Protein AF-A0A5W1XLL7-F1 (afdb_monomer)

Solvent-accessible surface area (backbone atoms only — not comparable to full-atom values): 5432 Å² total; per-residue (Å²): 109,70,68,58,54,55,59,48,61,71,35,65,69,53,45,52,52,50,49,50,51,55,56,56,57,69,31,66,72,53,45,50,54,53,48,50,52,50,52,53,51,50,53,51,49,52,56,31,37,78,72,69,76,42,57,81,84,48,47,66,57,51,54,50,42,43,65,67,44,56,53,52,52,60,73,48,50,70,51,53,80,77,32,98,53,45,71,60,53,53,65,74,75,107

Secondary structure (DSSP, 8-state):
-HHHHHHHHT-HHHHHHHHHHHHHHTSHHHHHHHHHHHHHHHHHHHHHHHTTS--GGGHHHHHHHIIIIIHHHHHTHHHHHH-TTHHHHHHHH-

Structure (mmCIF, N/CA/C/O backbone):
data_AF-A0A5W1XLL7-F1
#
_entry.id   AF-A0A5W1XLL7-F1
#
loop_
_atom_site.group_PDB
_atom_site.id
_atom_site.type_symbol
_atom_site.label_atom_id
_atom_site.label_alt_id
_atom_site.label_comp_id
_atom_site.label_asym_id
_atom_site.label_entity_id
_atom_site.label_seq_id
_atom_site.pdbx_PDB_ins_code
_atom_site.Cartn_x
_atom_site.Cartn_y
_atom_site.Cartn_z
_atom_site.occupancy
_atom_site.B_iso_or_equiv
_atom_site.auth_seq_id
_atom_site.auth_comp_id
_atom_site.auth_asym_id
_atom_site.auth_atom_id
_atom_site.pdbx_PDB_model_num
ATOM 1 N N . MET A 1 1 ? -2.106 6.773 -28.234 1.00 73.81 1 MET A N 1
ATOM 2 C CA . MET A 1 1 ? -1.437 6.121 -27.082 1.00 73.81 1 MET A CA 1
ATOM 3 C C . MET A 1 1 ? -1.080 4.660 -27.342 1.00 73.81 1 MET A C 1
ATOM 5 O O . MET A 1 1 ? 0.094 4.342 -27.259 1.00 73.81 1 MET A O 1
ATOM 9 N N . LEU A 1 2 ? -2.032 3.783 -27.689 1.00 85.25 2 LEU A N 1
ATOM 10 C CA . LEU A 1 2 ? -1.776 2.333 -27.806 1.00 85.25 2 LEU A CA 1
ATOM 11 C C . LEU A 1 2 ? -0.723 1.956 -28.865 1.00 85.25 2 LEU A C 1
ATOM 13 O O . LEU A 1 2 ? 0.151 1.143 -28.590 1.00 85.25 2 LEU A O 1
ATOM 17 N N . 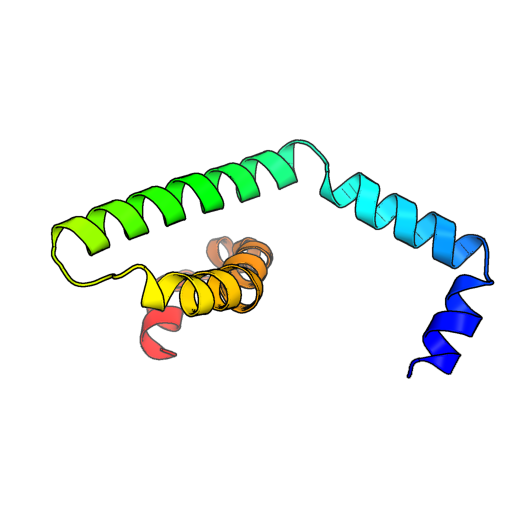ILE A 1 3 ? -0.739 2.610 -30.032 1.00 87.88 3 ILE A N 1
ATOM 18 C CA . ILE A 1 3 ? 0.264 2.400 -31.095 1.00 87.88 3 ILE A CA 1
ATOM 19 C C . ILE A 1 3 ? 1.674 2.786 -30.622 1.00 87.88 3 ILE A C 1
ATOM 21 O O . ILE A 1 3 ? 2.639 2.089 -30.912 1.00 87.88 3 ILE A O 1
ATOM 25 N N . ILE A 1 4 ? 1.796 3.864 -29.840 1.00 85.56 4 ILE A N 1
ATOM 26 C CA . ILE A 1 4 ? 3.080 4.316 -29.289 1.00 85.56 4 ILE A CA 1
ATOM 27 C C . ILE A 1 4 ? 3.606 3.283 -28.286 1.00 85.56 4 ILE A C 1
ATOM 29 O O . ILE A 1 4 ? 4.768 2.907 -28.364 1.00 85.56 4 ILE A O 1
ATOM 33 N N . ILE A 1 5 ? 2.749 2.761 -27.402 1.00 84.81 5 ILE A N 1
ATOM 34 C CA . ILE A 1 5 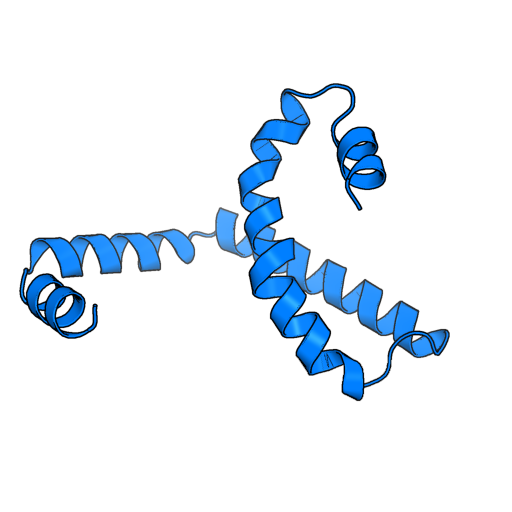? 3.123 1.701 -26.452 1.00 84.81 5 ILE A CA 1
ATOM 35 C C . ILE A 1 5 ? 3.586 0.443 -27.201 1.00 84.81 5 ILE A C 1
ATOM 37 O O . ILE A 1 5 ? 4.632 -0.108 -26.866 1.00 84.81 5 ILE A O 1
ATOM 41 N N . ALA A 1 6 ? 2.868 0.029 -28.250 1.00 85.75 6 ALA A N 1
ATOM 42 C CA . ALA A 1 6 ? 3.235 -1.130 -29.066 1.00 85.75 6 ALA A CA 1
ATOM 43 C C . ALA A 1 6 ? 4.589 -0.950 -29.783 1.00 85.75 6 ALA A C 1
ATOM 45 O O . ALA A 1 6 ? 5.419 -1.861 -29.783 1.00 85.75 6 ALA A O 1
ATOM 46 N N . LEU A 1 7 ? 4.849 0.239 -30.340 1.00 84.81 7 LEU A N 1
ATOM 47 C CA . LEU A 1 7 ? 6.128 0.571 -30.980 1.00 84.81 7 LEU A CA 1
ATOM 48 C C . LEU A 1 7 ? 7.287 0.615 -29.975 1.00 84.81 7 LEU A C 1
ATOM 50 O O . LEU A 1 7 ? 8.382 0.139 -30.274 1.00 84.81 7 LEU A O 1
ATOM 54 N N . LEU A 1 8 ? 7.054 1.145 -28.772 1.00 84.50 8 LEU A N 1
ATOM 55 C CA . LEU A 1 8 ? 8.046 1.152 -27.694 1.00 84.50 8 LEU A CA 1
ATOM 56 C C . LEU A 1 8 ? 8.346 -0.272 -27.198 1.00 84.50 8 LEU A C 1
ATOM 58 O O . LEU A 1 8 ? 9.501 -0.589 -26.929 1.00 84.50 8 LEU A O 1
ATOM 62 N N . TRP A 1 9 ? 7.349 -1.160 -27.166 1.00 85.12 9 TRP A N 1
ATOM 63 C CA . TRP A 1 9 ? 7.519 -2.558 -26.747 1.00 85.12 9 TRP A CA 1
ATOM 64 C C . TRP A 1 9 ? 8.377 -3.397 -27.708 1.00 85.12 9 TRP A C 1
ATOM 66 O O . TRP A 1 9 ? 8.948 -4.414 -27.311 1.00 85.12 9 TRP A O 1
ATOM 76 N N . CYS A 1 10 ? 8.508 -2.967 -28.968 1.00 88.31 10 CYS A N 1
ATOM 77 C CA . CYS A 1 10 ? 9.390 -3.609 -29.945 1.00 88.31 10 CYS A CA 1
ATOM 78 C C . CYS A 1 10 ? 10.878 -3.336 -29.670 1.00 88.31 10 CYS A C 1
ATOM 80 O O . CYS A 1 10 ? 11.738 -4.087 -30.135 1.00 88.31 10 CYS A O 1
ATOM 82 N N . LYS A 1 11 ? 11.210 -2.284 -28.908 1.00 91.75 11 LYS A N 1
ATOM 83 C CA . LYS A 1 11 ? 12.598 -1.975 -28.553 1.00 91.75 11 LYS A CA 1
ATOM 84 C C . LYS A 1 11 ? 13.048 -2.839 -27.381 1.00 91.75 11 LYS A C 1
ATOM 86 O O . LYS A 1 11 ? 12.512 -2.737 -26.278 1.00 91.75 11 LYS A O 1
ATOM 91 N N . LYS A 1 12 ? 14.080 -3.654 -27.618 1.00 89.62 12 LYS A N 1
ATOM 92 C CA . LYS A 1 12 ? 14.670 -4.543 -26.608 1.00 89.62 12 LYS A CA 1
ATOM 93 C C . LYS A 1 12 ? 15.051 -3.789 -25.332 1.00 89.62 12 LYS A C 1
ATOM 95 O O . LYS A 1 12 ? 14.673 -4.233 -24.258 1.00 89.62 12 LYS A O 1
ATOM 100 N N . ASP A 1 13 ? 15.692 -2.629 -25.462 1.00 91.81 13 ASP A N 1
ATOM 101 C CA . ASP A 1 13 ? 16.127 -1.828 -24.311 1.00 91.81 13 ASP A CA 1
ATOM 102 C C . ASP A 1 13 ? 14.954 -1.409 -23.419 1.00 91.81 13 ASP A C 1
ATOM 104 O O . ASP A 1 13 ? 15.037 -1.494 -22.198 1.00 91.81 13 ASP A O 1
ATOM 108 N N . ILE A 1 14 ? 13.823 -1.028 -24.022 1.00 90.19 14 ILE A N 1
ATOM 109 C CA . ILE A 1 14 ? 12.620 -0.620 -23.285 1.00 90.19 14 ILE A CA 1
ATOM 110 C C . ILE A 1 14 ? 12.036 -1.807 -22.527 1.00 90.19 14 ILE A C 1
ATOM 112 O O . ILE A 1 14 ? 11.686 -1.680 -21.354 1.00 90.19 14 ILE A O 1
ATOM 116 N N . ARG A 1 15 ? 11.958 -2.974 -23.172 1.00 89.94 15 ARG A N 1
ATOM 117 C CA . ARG A 1 15 ? 11.490 -4.199 -22.518 1.00 89.94 15 ARG A CA 1
ATOM 118 C C . ARG A 1 15 ? 12.415 -4.613 -21.375 1.00 89.94 15 ARG A C 1
ATOM 120 O O . ARG A 1 15 ? 11.922 -4.977 -20.312 1.00 89.94 15 ARG A O 1
ATOM 127 N N . ASP A 1 16 ? 13.727 -4.538 -21.577 1.00 92.88 16 ASP A N 1
ATOM 128 C CA . ASP A 1 16 ? 14.716 -4.920 -20.570 1.00 92.88 16 ASP A CA 1
ATOM 129 C C . ASP A 1 16 ? 14.680 -3.946 -19.376 1.00 92.88 16 ASP A C 1
ATOM 131 O O . ASP A 1 16 ? 14.656 -4.391 -18.227 1.00 92.88 16 ASP A O 1
ATOM 135 N N . SER A 1 17 ? 14.560 -2.633 -19.611 1.00 91.25 17 SER A N 1
ATOM 136 C CA . SER A 1 17 ? 14.344 -1.636 -18.550 1.00 91.25 17 SER A CA 1
ATOM 137 C C . SER A 1 17 ? 13.016 -1.836 -17.817 1.00 91.25 17 SER A C 1
ATOM 139 O O . SER A 1 17 ? 12.973 -1.758 -16.590 1.00 91.25 17 SER A O 1
ATOM 141 N N . PHE A 1 18 ? 11.931 -2.137 -18.533 1.00 89.50 18 PHE A N 1
ATOM 142 C CA . PHE A 1 18 ? 10.631 -2.412 -17.917 1.00 89.50 18 PHE A CA 1
ATOM 143 C C . PHE A 1 18 ? 10.666 -3.686 -17.063 1.00 89.50 18 PHE A C 1
ATOM 145 O O . PHE A 1 18 ? 10.151 -3.706 -15.946 1.00 89.50 18 PHE A O 1
ATOM 152 N N . TYR A 1 19 ? 11.344 -4.732 -17.537 1.00 91.62 19 TYR A N 1
ATOM 153 C CA . TYR A 1 19 ? 11.568 -5.946 -16.760 1.00 91.62 19 TYR A CA 1
ATOM 154 C C . TYR A 1 19 ? 12.387 -5.668 -15.495 1.00 91.62 19 TYR A C 1
ATOM 156 O O . TYR A 1 19 ? 12.037 -6.149 -14.419 1.00 91.62 19 TYR A O 1
ATOM 164 N N . GLN A 1 20 ? 13.444 -4.858 -15.591 1.00 93.50 20 GLN A N 1
ATOM 165 C CA . GLN A 1 20 ? 14.223 -4.442 -14.424 1.00 93.50 20 GLN A CA 1
ATOM 166 C C . GLN A 1 20 ? 13.390 -3.619 -13.437 1.00 93.50 20 GLN A C 1
ATOM 168 O O . GLN A 1 20 ? 13.519 -3.822 -12.229 1.00 93.50 20 GLN A O 1
ATOM 173 N N . LEU A 1 21 ? 12.505 -2.744 -13.924 1.00 91.44 21 LEU A N 1
ATOM 174 C CA . LEU A 1 21 ? 11.578 -1.983 -13.088 1.00 91.44 21 LEU A CA 1
ATOM 175 C C . LEU A 1 21 ? 10.640 -2.919 -12.316 1.00 91.44 21 LEU A C 1
ATOM 177 O O . LEU A 1 21 ? 10.565 -2.831 -11.091 1.00 91.44 21 LEU A O 1
ATOM 181 N N . ILE A 1 22 ? 9.992 -3.860 -13.012 1.00 92.69 22 ILE A N 1
ATOM 182 C CA . ILE A 1 22 ? 9.135 -4.873 -12.381 1.00 92.69 22 ILE A CA 1
ATOM 183 C C . ILE A 1 22 ? 9.943 -5.684 -11.367 1.00 92.69 22 ILE A C 1
ATOM 185 O O . ILE A 1 22 ? 9.533 -5.819 -10.220 1.00 92.69 22 ILE A O 1
ATOM 189 N N . LYS A 1 23 ? 11.123 -6.181 -11.747 1.00 93.62 23 LYS A N 1
ATOM 190 C CA . LYS A 1 23 ? 11.994 -6.956 -10.855 1.00 93.62 23 LYS A CA 1
ATOM 191 C C . LYS A 1 23 ? 12.367 -6.172 -9.594 1.00 93.62 23 LYS A C 1
ATOM 193 O O . LYS A 1 23 ? 12.378 -6.740 -8.506 1.00 93.62 23 LYS A O 1
ATOM 198 N N . THR A 1 24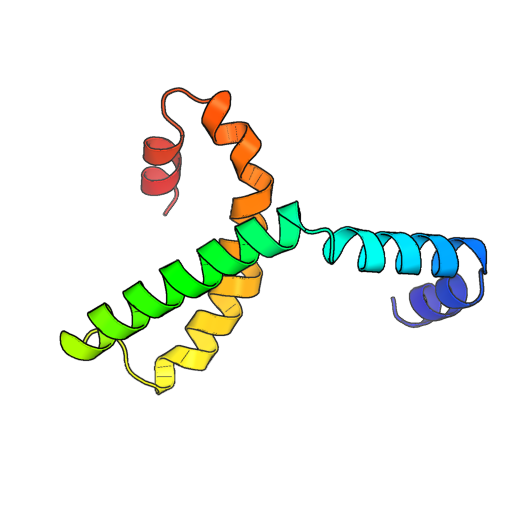 ? 12.647 -4.878 -9.733 1.00 91.69 24 THR A N 1
ATOM 199 C CA . THR A 1 24 ? 12.968 -3.988 -8.610 1.00 91.69 24 THR A CA 1
ATOM 200 C C . THR A 1 24 ? 11.760 -3.784 -7.705 1.00 91.69 24 THR A C 1
ATOM 202 O O . THR A 1 24 ? 11.919 -3.747 -6.491 1.00 91.69 24 THR A O 1
ATOM 205 N N . PHE A 1 25 ? 10.549 -3.733 -8.258 1.00 88.25 25 PHE A N 1
ATOM 206 C CA . PHE A 1 25 ? 9.321 -3.638 -7.470 1.00 88.25 25 PHE A CA 1
ATOM 207 C C . PHE A 1 25 ? 9.139 -4.823 -6.504 1.00 88.25 25 PHE A C 1
ATOM 209 O O . PHE A 1 25 ? 8.674 -4.647 -5.381 1.00 88.25 25 PHE A O 1
ATOM 216 N N . PHE A 1 26 ? 9.593 -6.016 -6.897 1.00 91.75 26 PHE A N 1
ATOM 217 C CA . PHE A 1 26 ? 9.602 -7.215 -6.048 1.00 91.75 26 PHE A CA 1
ATOM 218 C C . PHE A 1 26 ? 10.812 -7.304 -5.106 1.00 91.75 26 PHE A C 1
ATOM 220 O O . PHE A 1 26 ? 11.064 -8.349 -4.501 1.00 91.75 26 PHE A O 1
ATOM 227 N N . HIS A 1 27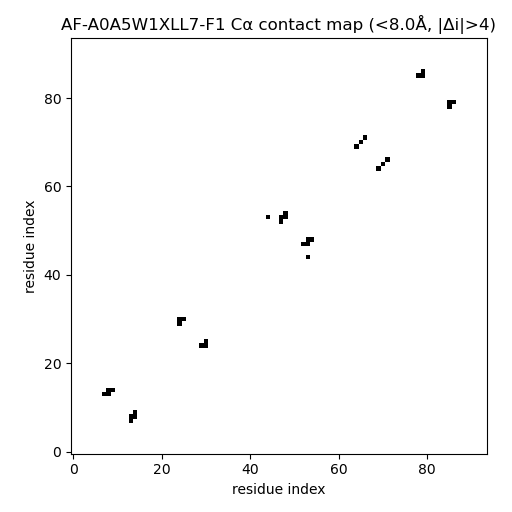 ? 11.582 -6.228 -4.950 1.00 95.12 27 HIS A N 1
ATOM 228 C CA . HIS A 1 27 ? 12.681 -6.210 -4.001 1.00 95.12 27 HIS A CA 1
ATOM 229 C C . HIS A 1 27 ? 12.157 -6.244 -2.556 1.00 95.12 27 HIS A C 1
ATOM 231 O O . HIS A 1 27 ? 11.156 -5.608 -2.216 1.00 95.12 27 HIS A O 1
ATOM 237 N N . LYS A 1 28 ? 12.864 -6.966 -1.677 1.00 95.00 28 LYS A N 1
ATOM 238 C CA . LYS A 1 28 ? 12.401 -7.283 -0.318 1.00 95.00 28 LYS A CA 1
ATOM 239 C C . LYS A 1 28 ? 11.961 -6.054 0.482 1.00 95.00 28 LYS A C 1
ATOM 241 O O . LYS A 1 28 ? 10.932 -6.134 1.134 1.00 95.00 28 LYS A O 1
ATOM 246 N N . GLN A 1 29 ? 12.676 -4.922 0.433 1.00 92.69 29 GLN A N 1
ATOM 247 C CA . GLN A 1 29 ? 12.254 -3.747 1.214 1.00 92.69 29 GLN A CA 1
ATOM 248 C C . GLN A 1 29 ? 10.935 -3.143 0.716 1.00 92.69 29 GLN A C 1
ATOM 250 O O . GLN A 1 29 ? 10.123 -2.739 1.544 1.00 92.69 29 GLN A O 1
ATOM 255 N N . ILE A 1 30 ? 10.696 -3.117 -0.601 1.00 92.38 30 ILE A N 1
ATOM 256 C CA . ILE A 1 30 ? 9.429 -2.623 -1.163 1.00 92.38 30 ILE A CA 1
ATOM 257 C C . ILE A 1 30 ? 8.295 -3.558 -0.741 1.00 92.38 30 ILE A C 1
ATOM 259 O O . ILE A 1 30 ? 7.296 -3.100 -0.189 1.00 92.38 30 ILE A O 1
ATOM 263 N N . LEU A 1 31 ? 8.487 -4.870 -0.902 1.00 94.25 31 LEU A N 1
ATOM 264 C CA . LEU A 1 31 ? 7.500 -5.867 -0.483 1.00 94.25 31 LEU A CA 1
ATOM 265 C C . LEU A 1 31 ? 7.214 -5.820 1.021 1.00 94.25 31 LEU A C 1
ATOM 267 O O . LEU A 1 31 ? 6.063 -5.969 1.412 1.00 94.25 31 LEU A O 1
ATOM 271 N N . THR A 1 32 ? 8.219 -5.568 1.863 1.00 95.31 32 THR A N 1
ATOM 272 C CA . THR A 1 32 ? 8.016 -5.405 3.309 1.00 95.31 32 THR A CA 1
ATOM 273 C C . THR A 1 32 ? 7.100 -4.218 3.611 1.00 95.31 32 THR A C 1
ATOM 275 O O . THR A 1 32 ? 6.155 -4.363 4.382 1.00 95.31 32 THR A O 1
ATOM 278 N N . VAL A 1 33 ? 7.340 -3.053 2.998 1.00 93.38 33 VAL A N 1
ATOM 279 C CA . VAL A 1 33 ? 6.5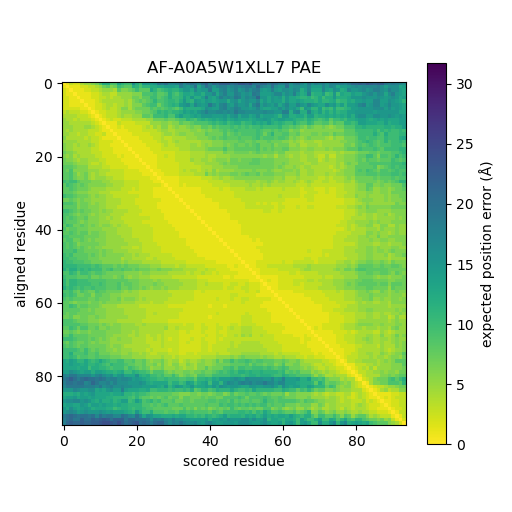12 -1.853 3.222 1.00 93.38 33 VAL A CA 1
ATOM 280 C C . VAL A 1 33 ? 5.089 -2.057 2.697 1.00 93.38 33 VAL A C 1
ATOM 282 O O . VAL A 1 33 ? 4.129 -1.757 3.405 1.00 93.38 33 VAL A O 1
ATOM 285 N N . LEU A 1 34 ? 4.938 -2.624 1.496 1.00 93.12 34 LEU A N 1
ATOM 286 C CA . LEU A 1 34 ? 3.622 -2.944 0.934 1.00 93.12 34 LEU A CA 1
ATOM 287 C C . LEU A 1 34 ? 2.882 -3.990 1.777 1.00 93.12 34 LEU A C 1
ATOM 289 O O . LEU A 1 34 ? 1.682 -3.859 2.002 1.00 93.12 34 LEU A O 1
ATOM 293 N N . GLY A 1 35 ? 3.596 -4.986 2.302 1.00 95.19 35 GLY A N 1
ATOM 294 C CA . GLY A 1 35 ? 3.048 -5.980 3.221 1.00 95.19 35 GLY A CA 1
ATOM 295 C C . GLY A 1 35 ? 2.502 -5.340 4.495 1.00 95.19 35 GLY A C 1
ATOM 296 O O . GLY A 1 35 ? 1.364 -5.611 4.873 1.00 95.19 35 GLY A O 1
ATOM 297 N N . PHE A 1 36 ? 3.257 -4.426 5.115 1.00 95.75 36 PHE A N 1
ATOM 298 C CA . PHE A 1 36 ? 2.765 -3.665 6.267 1.00 95.75 36 PHE A CA 1
ATOM 299 C C . PHE A 1 36 ? 1.536 -2.819 5.928 1.00 95.75 36 PHE A C 1
ATOM 301 O O . PHE A 1 36 ? 0.595 -2.792 6.717 1.00 95.75 36 PHE A O 1
ATOM 308 N N . ALA A 1 37 ? 1.501 -2.179 4.756 1.00 93.94 37 ALA A N 1
ATOM 309 C CA . ALA A 1 37 ? 0.340 -1.406 4.318 1.00 93.94 37 ALA A CA 1
ATOM 310 C C . ALA A 1 37 ? -0.915 -2.284 4.145 1.00 93.94 37 ALA A C 1
ATOM 312 O O . ALA A 1 37 ? -2.005 -1.885 4.562 1.00 93.94 37 ALA A O 1
ATOM 313 N N . VAL A 1 38 ? -0.771 -3.492 3.589 1.00 95.31 38 VAL A N 1
ATOM 314 C CA . VAL A 1 38 ? -1.873 -4.460 3.442 1.00 95.31 38 VAL A CA 1
ATOM 315 C C . VAL A 1 38 ? -2.360 -4.955 4.801 1.00 95.31 38 VAL A C 1
ATOM 317 O O . VAL A 1 38 ? -3.567 -4.959 5.043 1.00 95.31 38 VAL A O 1
ATOM 320 N N . VAL A 1 39 ? -1.447 -5.331 5.703 1.00 97.62 39 VAL A N 1
ATOM 321 C CA . VAL A 1 39 ? -1.798 -5.766 7.066 1.00 97.62 39 VAL A CA 1
ATOM 322 C C . VAL A 1 39 ? -2.537 -4.652 7.802 1.00 97.62 39 VAL A C 1
ATOM 324 O O . VAL A 1 39 ? -3.621 -4.886 8.330 1.00 97.62 39 VAL A O 1
ATOM 327 N N . TRP A 1 40 ? -2.000 -3.432 7.773 1.00 95.62 40 TRP A N 1
ATOM 328 C CA . TRP A 1 40 ? -2.624 -2.263 8.388 1.00 95.62 40 TRP A CA 1
ATOM 329 C C . TRP A 1 40 ? -4.032 -2.004 7.841 1.00 95.62 40 TRP A C 1
ATOM 331 O O . TRP A 1 40 ? -4.988 -1.905 8.606 1.00 95.62 40 TRP A O 1
ATOM 341 N N . THR A 1 41 ? -4.177 -1.969 6.514 1.00 95.19 41 THR A N 1
ATOM 342 C CA . THR A 1 41 ? -5.474 -1.742 5.860 1.00 95.19 41 THR A CA 1
ATOM 343 C C . THR A 1 41 ? -6.479 -2.835 6.225 1.00 95.19 41 THR A C 1
ATOM 345 O O . THR A 1 41 ? -7.637 -2.535 6.498 1.00 95.19 41 THR A O 1
ATOM 348 N N . SER A 1 42 ? -6.036 -4.093 6.292 1.00 96.19 42 SER A N 1
ATOM 349 C CA . SER A 1 42 ? -6.892 -5.223 6.669 1.00 96.19 42 SER A CA 1
ATOM 350 C C . SER A 1 42 ? -7.394 -5.098 8.107 1.00 96.19 42 SER A C 1
ATOM 352 O O . SER A 1 42 ? -8.578 -5.311 8.356 1.00 96.19 42 SER A O 1
ATOM 354 N N . ILE A 1 43 ? -6.526 -4.689 9.040 1.00 97.81 43 ILE A N 1
ATOM 355 C CA . ILE A 1 43 ? -6.912 -4.422 10.433 1.00 97.81 43 ILE A CA 1
ATOM 356 C C . ILE A 1 43 ? -7.978 -3.319 10.486 1.00 97.81 43 ILE A C 1
ATOM 358 O O . ILE A 1 43 ? -8.998 -3.497 11.148 1.00 97.81 43 ILE A O 1
ATOM 362 N N . CYS A 1 44 ? -7.793 -2.211 9.759 1.00 96.06 44 CYS A N 1
ATOM 363 C CA . CYS A 1 44 ? -8.785 -1.133 9.705 1.00 96.06 44 CYS A CA 1
ATOM 364 C C . CYS A 1 44 ? -10.133 -1.596 9.136 1.00 96.06 44 CYS A C 1
ATOM 366 O O . CYS A 1 44 ? -11.167 -1.245 9.696 1.00 96.06 44 CYS A O 1
ATOM 368 N N . ILE A 1 45 ? -10.132 -2.393 8.060 1.00 96.81 45 ILE A N 1
ATOM 369 C CA . ILE A 1 45 ? -11.363 -2.942 7.468 1.00 96.81 45 ILE A CA 1
ATOM 370 C C . ILE A 1 45 ? -12.109 -3.806 8.485 1.00 96.81 45 ILE A C 1
ATOM 372 O O . ILE A 1 45 ? -13.308 -3.620 8.656 1.00 96.81 45 ILE A O 1
ATOM 376 N N . VAL A 1 46 ? -11.411 -4.711 9.183 1.00 97.50 46 VAL A N 1
ATOM 377 C CA . VAL A 1 46 ? -12.030 -5.569 10.207 1.00 97.50 46 VAL A CA 1
ATOM 378 C C . VAL A 1 46 ? -12.635 -4.717 11.319 1.00 97.50 46 VAL A C 1
ATOM 380 O O . VAL A 1 46 ? -13.806 -4.880 11.638 1.00 97.50 46 VAL A O 1
ATOM 383 N N . LEU A 1 47 ? -11.883 -3.753 11.858 1.00 97.81 47 LEU A N 1
ATOM 384 C CA . LEU A 1 47 ? -12.394 -2.864 12.904 1.00 97.81 47 LEU A CA 1
ATOM 385 C C . LEU A 1 47 ? -13.623 -2.074 12.441 1.00 97.81 47 LEU A C 1
ATOM 387 O O . LEU A 1 47 ? -14.579 -1.943 13.199 1.00 97.81 47 LEU A O 1
ATOM 391 N N . PHE A 1 48 ? -13.616 -1.563 11.209 1.00 96.88 48 PHE A N 1
ATOM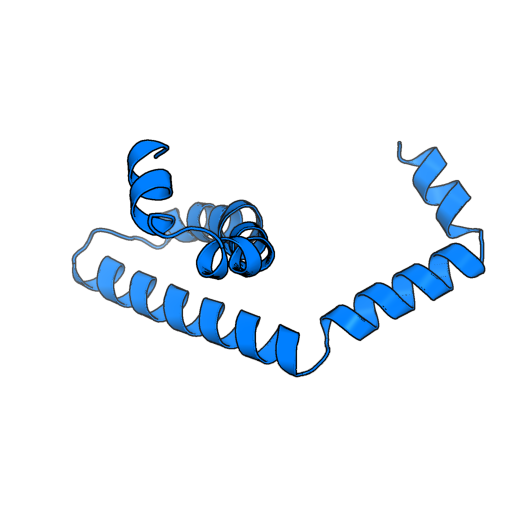 392 C CA . PHE A 1 48 ? -14.740 -0.808 10.655 1.00 96.88 48 PHE A CA 1
ATOM 393 C C . PHE A 1 48 ? -15.949 -1.677 10.320 1.00 96.88 48 PHE A C 1
ATOM 395 O O . PHE A 1 48 ? -17.077 -1.192 10.413 1.00 96.88 48 PHE A O 1
ATOM 402 N N . TYR A 1 49 ? -15.731 -2.940 9.970 1.00 97.44 49 TYR A N 1
ATOM 403 C CA . TYR A 1 49 ? -16.800 -3.910 9.786 1.00 97.44 49 TYR A CA 1
ATOM 404 C C . TYR A 1 49 ? -17.514 -4.201 11.112 1.00 97.44 49 TYR A C 1
ATOM 406 O O . TYR A 1 49 ? -18.737 -4.104 11.175 1.00 97.44 49 TYR A O 1
ATOM 414 N N . GLU A 1 50 ? -16.762 -4.444 12.191 1.00 97.50 50 GLU A N 1
ATOM 415 C CA . GLU A 1 50 ? -17.322 -4.727 13.524 1.00 97.50 50 GLU A CA 1
ATOM 416 C C . GLU A 1 50 ? -18.180 -3.575 14.076 1.00 97.50 50 GLU A C 1
ATOM 418 O O . GLU A 1 50 ? -19.200 -3.807 14.720 1.00 97.50 50 GLU A O 1
ATOM 423 N N . ILE A 1 51 ? -17.810 -2.319 13.800 1.00 97.44 51 ILE A N 1
ATOM 424 C CA . ILE A 1 51 ? -18.589 -1.141 14.229 1.00 97.44 51 ILE A CA 1
ATOM 425 C C . ILE A 1 51 ? -19.685 -0.729 13.227 1.00 97.44 51 ILE A C 1
ATOM 427 O O . ILE A 1 51 ? -20.316 0.311 13.409 1.00 97.44 51 ILE A O 1
ATOM 431 N N . GLY A 1 52 ? -19.900 -1.503 12.156 1.00 96.81 52 GLY A N 1
ATOM 432 C CA . GLY A 1 52 ? -20.937 -1.253 11.147 1.00 96.81 52 GLY A CA 1
ATOM 433 C C . GLY A 1 52 ? -20.664 -0.078 10.198 1.00 96.81 52 GLY A C 1
ATOM 434 O O . GLY A 1 52 ? -21.574 0.368 9.503 1.00 96.81 52 GLY A O 1
ATOM 435 N N . VAL A 1 53 ? -19.431 0.437 10.158 1.00 96.38 53 VAL A N 1
ATOM 436 C CA . VAL A 1 53 ? -19.016 1.550 9.281 1.00 96.38 53 VAL A CA 1
ATOM 437 C C . VAL A 1 53 ? -18.619 1.061 7.887 1.00 96.38 53 VAL A C 1
ATOM 439 O O . VAL A 1 53 ? -18.738 1.806 6.915 1.00 96.38 53 VAL A O 1
ATOM 442 N N . TRP A 1 54 ? -18.146 -0.180 7.773 1.00 97.69 54 TRP A N 1
ATOM 443 C CA . TRP A 1 54 ? -17.715 -0.772 6.508 1.00 97.69 54 TRP A CA 1
ATOM 444 C C . TRP A 1 54 ? -18.535 -2.025 6.191 1.00 97.69 54 TRP A C 1
ATOM 446 O O . TRP A 1 54 ? -18.729 -2.875 7.056 1.00 97.69 54 TRP A O 1
ATOM 456 N N . SER A 1 55 ? -18.983 -2.166 4.943 1.00 96.44 55 SER A N 1
ATOM 457 C CA . SER A 1 55 ? -19.616 -3.381 4.417 1.00 96.44 55 SER A CA 1
ATOM 458 C C . SER A 1 55 ? -18.853 -3.915 3.203 1.00 96.44 55 SER A C 1
ATOM 460 O O . SER A 1 55 ? -18.036 -3.221 2.594 1.00 96.44 55 SER A O 1
ATOM 462 N N . THR A 1 56 ? -19.149 -5.150 2.792 1.00 95.75 56 THR A N 1
ATOM 463 C CA . THR A 1 56 ? -18.530 -5.771 1.608 1.00 95.75 56 THR A CA 1
ATOM 464 C C . THR A 1 56 ? -18.742 -4.974 0.320 1.00 95.75 56 THR A C 1
ATOM 466 O O . THR A 1 56 ? -17.916 -5.059 -0.589 1.00 95.75 56 THR A O 1
ATOM 469 N N . ASP A 1 57 ? -19.787 -4.146 0.249 1.00 96.56 57 ASP A N 1
ATOM 470 C CA . ASP A 1 57 ? -20.046 -3.258 -0.890 1.00 96.56 57 ASP A CA 1
ATOM 471 C C . ASP A 1 57 ? -18.965 -2.176 -1.032 1.00 96.56 57 ASP A C 1
ATOM 473 O O . ASP A 1 57 ? -18.676 -1.701 -2.135 1.00 96.56 57 ASP A O 1
ATOM 477 N N . ASN A 1 58 ? -18.300 -1.814 0.070 1.00 96.31 58 ASN A N 1
ATOM 478 C CA . ASN A 1 58 ? -17.210 -0.845 0.072 1.00 96.31 58 ASN A CA 1
ATOM 479 C C . ASN A 1 58 ? -15.883 -1.431 -0.423 1.00 96.31 58 ASN A C 1
ATOM 481 O O . ASN A 1 58 ? -14.962 -0.662 -0.700 1.00 96.31 58 ASN A O 1
ATOM 485 N N . LEU A 1 59 ? -15.770 -2.753 -0.603 1.00 95.44 59 LEU A N 1
ATOM 486 C CA . LEU A 1 59 ? -14.522 -3.404 -1.011 1.00 95.44 59 LEU A CA 1
ATOM 487 C C . LEU A 1 59 ? -13.970 -2.843 -2.318 1.00 95.44 59 LEU A C 1
ATOM 489 O O . LEU A 1 59 ? -12.778 -2.551 -2.410 1.00 95.44 59 LEU A O 1
ATOM 493 N N . LYS A 1 60 ? -14.833 -2.629 -3.317 1.00 96.38 60 LYS A N 1
ATOM 494 C CA . LYS A 1 60 ? -14.418 -2.040 -4.596 1.00 96.38 60 LYS A CA 1
ATOM 495 C C . LYS A 1 60 ? -13.809 -0.652 -4.392 1.00 96.38 60 LYS A C 1
ATOM 497 O O . LYS A 1 60 ? -12.754 -0.358 -4.949 1.00 96.38 60 LYS A O 1
ATOM 502 N N . THR A 1 61 ? -14.453 0.181 -3.579 1.00 96.31 61 THR A N 1
ATOM 503 C CA . THR A 1 61 ? -13.980 1.534 -3.268 1.00 96.31 61 THR A CA 1
ATOM 504 C C . THR A 1 61 ? -12.661 1.494 -2.505 1.00 96.31 61 THR A C 1
ATOM 506 O O . THR A 1 61 ? -11.735 2.221 -2.859 1.00 96.31 61 THR A O 1
ATOM 509 N N . THR A 1 62 ? -12.529 0.604 -1.520 1.00 96.12 62 THR A N 1
ATOM 510 C CA . THR A 1 62 ? -11.288 0.429 -0.759 1.00 96.12 62 THR A CA 1
ATOM 511 C C . THR A 1 62 ? -10.139 -0.039 -1.653 1.00 96.12 62 THR A C 1
ATOM 513 O O . THR A 1 62 ? -9.047 0.508 -1.553 1.00 96.12 62 THR A O 1
ATOM 516 N N . LEU A 1 63 ? -10.368 -0.978 -2.577 1.00 95.75 63 LEU A N 1
ATOM 517 C CA . LEU A 1 63 ? -9.339 -1.432 -3.522 1.00 95.75 63 LEU A CA 1
ATOM 518 C C . LEU A 1 63 ? -8.860 -0.306 -4.442 1.00 95.75 63 LEU A C 1
ATOM 520 O O . LEU A 1 63 ? -7.655 -0.128 -4.618 1.00 95.75 63 LEU A O 1
ATOM 524 N N . VAL A 1 64 ? -9.791 0.474 -4.999 1.00 96.56 64 VAL A N 1
ATOM 525 C CA . VAL A 1 64 ? -9.438 1.640 -5.821 1.00 96.56 64 VAL A CA 1
ATOM 526 C C . VAL A 1 64 ? -8.631 2.637 -4.993 1.00 96.56 64 VAL A C 1
ATOM 528 O O . VAL A 1 64 ? -7.560 3.044 -5.432 1.00 96.56 64 VAL A O 1
ATOM 531 N N . TRP A 1 65 ? -9.086 2.965 -3.782 1.00 95.38 65 TRP A N 1
ATOM 532 C CA . TRP A 1 65 ? -8.401 3.891 -2.880 1.00 95.38 65 TRP A CA 1
ATOM 533 C C . TRP A 1 65 ? -6.994 3.415 -2.488 1.00 95.38 65 TRP A C 1
ATOM 535 O O . TRP A 1 65 ? -6.057 4.213 -2.473 1.00 95.38 65 TRP A O 1
ATOM 545 N N . VAL A 1 66 ? -6.804 2.117 -2.231 1.00 94.44 66 VAL A N 1
ATOM 546 C CA . VAL A 1 66 ? -5.480 1.556 -1.920 1.00 94.44 66 VAL A CA 1
ATOM 547 C C . VAL A 1 66 ? -4.512 1.760 -3.089 1.00 94.44 66 VAL A C 1
ATOM 549 O O . VAL A 1 66 ? -3.376 2.181 -2.875 1.00 94.44 66 VAL A O 1
ATOM 552 N N . ILE A 1 67 ? -4.953 1.495 -4.322 1.00 93.00 67 ILE A N 1
ATOM 553 C CA . ILE A 1 67 ? -4.098 1.582 -5.516 1.00 93.00 67 ILE A CA 1
ATOM 554 C C . ILE A 1 67 ? -3.805 3.037 -5.897 1.00 93.00 67 ILE A C 1
ATOM 556 O O . ILE A 1 67 ? -2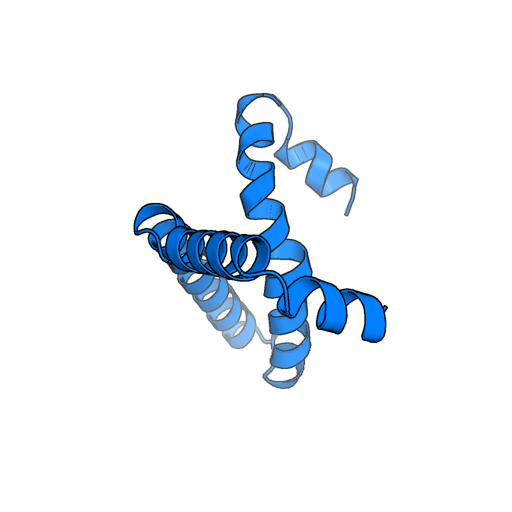.679 3.353 -6.277 1.00 93.00 67 ILE A O 1
ATOM 560 N N . THR A 1 68 ? -4.801 3.922 -5.830 1.00 92.12 68 THR A N 1
ATOM 561 C CA . THR A 1 68 ? -4.660 5.298 -6.330 1.00 92.12 68 THR A CA 1
ATOM 562 C C . THR A 1 68 ? -4.129 6.265 -5.283 1.00 92.12 68 THR A C 1
ATOM 564 O O . THR A 1 68 ? -3.352 7.150 -5.629 1.00 92.12 68 THR A O 1
ATOM 567 N N . TYR A 1 69 ? -4.525 6.106 -4.020 1.00 91.56 69 TYR A N 1
ATOM 568 C CA . TYR A 1 69 ? -4.158 7.017 -2.941 1.00 91.56 69 TYR A CA 1
ATOM 569 C C . TYR A 1 69 ? -3.082 6.405 -2.047 1.00 91.56 69 TYR A C 1
ATOM 571 O O . TYR A 1 69 ? -1.948 6.881 -2.047 1.00 91.56 69 TYR A O 1
ATOM 579 N N . ALA A 1 70 ? -3.390 5.309 -1.344 1.00 91.12 70 ALA A N 1
ATOM 580 C CA . ALA A 1 70 ? -2.498 4.776 -0.310 1.00 91.12 70 ALA A CA 1
ATOM 581 C C . ALA A 1 70 ? -1.115 4.392 -0.862 1.00 91.12 70 ALA A C 1
ATOM 583 O O . ALA A 1 70 ? -0.089 4.725 -0.270 1.00 91.12 70 ALA A O 1
ATOM 584 N N . PHE A 1 71 ? -1.078 3.739 -2.025 1.00 91.25 71 PHE A N 1
ATOM 585 C CA . PHE A 1 71 ? 0.166 3.382 -2.701 1.00 91.25 71 PHE A CA 1
ATOM 586 C C . PHE A 1 71 ? 1.000 4.610 -3.092 1.00 91.25 71 PHE A C 1
ATOM 588 O O . PHE A 1 71 ? 2.211 4.620 -2.880 1.00 91.25 71 PHE A O 1
ATOM 595 N N . VAL A 1 72 ? 0.369 5.664 -3.617 1.00 90.50 72 VAL A N 1
ATOM 596 C CA . VAL A 1 72 ? 1.064 6.901 -4.007 1.00 90.50 72 VAL A CA 1
ATOM 597 C C . VAL A 1 72 ? 1.623 7.618 -2.776 1.00 90.50 72 VAL A C 1
ATOM 599 O O . VAL A 1 72 ? 2.783 8.032 -2.788 1.00 90.50 72 VAL A O 1
ATOM 602 N N . THR A 1 73 ? 0.865 7.678 -1.678 1.00 89.12 73 THR A N 1
ATOM 603 C CA . THR A 1 73 ? 1.313 8.274 -0.408 1.00 89.12 73 THR A CA 1
ATOM 604 C C . THR A 1 73 ? 2.580 7.606 0.138 1.00 89.12 73 THR A C 1
ATOM 606 O O . THR A 1 73 ? 3.432 8.290 0.704 1.00 89.12 73 THR A O 1
ATOM 609 N N . ILE A 1 74 ? 2.781 6.301 -0.087 1.00 89.88 74 ILE A N 1
ATOM 610 C CA . ILE A 1 74 ? 4.016 5.609 0.326 1.00 89.88 74 ILE A CA 1
ATOM 611 C C . ILE A 1 74 ? 5.254 6.218 -0.354 1.00 89.88 74 ILE A C 1
ATOM 613 O O . ILE A 1 74 ? 6.285 6.382 0.304 1.00 89.88 74 ILE A O 1
ATOM 617 N N . PHE A 1 75 ? 5.178 6.636 -1.621 1.00 86.75 75 PHE A N 1
ATOM 618 C CA . PHE A 1 75 ? 6.302 7.318 -2.286 1.00 86.75 75 PHE A CA 1
ATOM 619 C C . PHE A 1 75 ? 6.570 8.708 -1.705 1.00 86.75 75 PHE A C 1
ATOM 621 O O . PHE A 1 75 ? 7.705 9.195 -1.725 1.00 86.75 75 PHE A O 1
ATOM 628 N N . GLU A 1 76 ? 5.551 9.335 -1.126 1.00 86.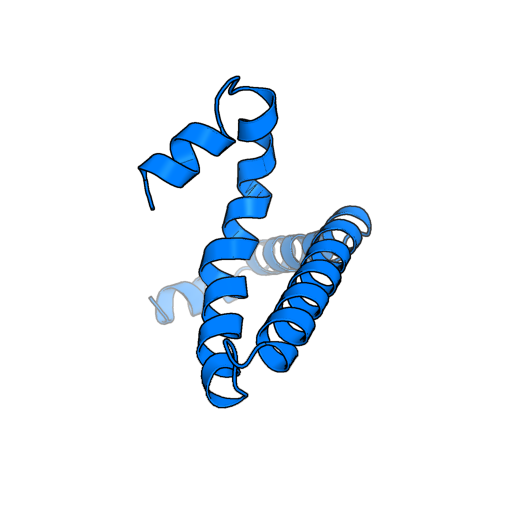38 76 GLU A N 1
ATOM 629 C CA . GLU A 1 76 ? 5.662 10.637 -0.478 1.00 86.38 76 GLU A CA 1
ATOM 630 C C . GLU A 1 76 ? 6.251 10.575 0.935 1.00 86.38 76 GLU A C 1
ATOM 632 O O . GLU A 1 76 ? 6.532 11.618 1.521 1.00 86.38 76 GLU A O 1
ATOM 637 N N . THR A 1 77 ? 6.533 9.380 1.466 1.00 83.81 77 THR A N 1
ATOM 638 C CA . THR A 1 77 ? 7.099 9.190 2.816 1.00 83.81 77 THR A CA 1
ATOM 639 C C . THR A 1 77 ? 8.380 10.005 3.044 1.00 83.81 77 THR A C 1
ATOM 641 O O . THR A 1 77 ? 8.646 10.460 4.156 1.00 83.81 77 THR A O 1
ATOM 644 N N . HIS A 1 78 ? 9.166 10.269 1.994 1.00 82.00 78 HIS A N 1
ATOM 645 C CA . HIS A 1 78 ? 10.355 11.126 2.085 1.00 82.00 78 HIS A CA 1
ATOM 646 C C . HIS A 1 78 ? 10.034 12.555 2.572 1.00 82.00 78 HIS A C 1
ATOM 648 O O . HIS A 1 78 ? 10.849 13.155 3.276 1.00 82.00 78 HIS A O 1
ATOM 654 N N . LYS A 1 79 ? 8.834 13.074 2.269 1.00 83.00 79 LYS A N 1
ATOM 655 C CA . LYS A 1 79 ? 8.352 14.392 2.707 1.00 83.00 79 LYS A CA 1
ATOM 656 C C . LYS A 1 79 ? 8.069 14.444 4.209 1.00 83.00 79 LYS A C 1
ATOM 658 O O . LYS A 1 79 ? 8.163 15.517 4.803 1.00 83.00 79 LYS A O 1
ATOM 663 N N . ILE A 1 80 ? 7.769 13.302 4.838 1.00 83.62 80 ILE A N 1
ATOM 664 C CA . ILE A 1 80 ? 7.498 13.210 6.283 1.00 83.62 80 ILE A CA 1
ATOM 665 C C . ILE A 1 80 ? 8.727 13.649 7.078 1.00 83.62 80 ILE A C 1
ATOM 667 O O . ILE A 1 80 ? 8.611 14.373 8.062 1.00 83.62 80 ILE A O 1
ATOM 671 N N . LYS A 1 81 ? 9.924 13.260 6.624 1.00 78.69 81 LYS A N 1
ATOM 672 C CA . LYS A 1 81 ? 11.177 13.609 7.303 1.00 78.69 81 LYS A CA 1
ATOM 673 C C . LYS A 1 81 ? 11.529 15.094 7.165 1.00 78.69 81 LYS A C 1
ATOM 675 O O . LYS A 1 81 ? 12.135 15.659 8.069 1.00 78.69 81 LYS A O 1
ATOM 680 N N . SER A 1 82 ? 11.179 15.721 6.043 1.00 78.25 82 SER A N 1
ATOM 681 C CA . SER A 1 82 ? 11.528 17.118 5.748 1.00 78.25 82 SER A CA 1
ATOM 682 C C . SER A 1 82 ? 10.504 18.135 6.257 1.00 78.25 82 SER A C 1
ATOM 684 O O . SER A 1 82 ? 10.804 19.324 6.317 1.00 78.25 82 SER A O 1
ATOM 686 N N . SER A 1 83 ? 9.296 17.696 6.613 1.00 80.25 83 SER A N 1
ATOM 687 C CA . SER A 1 83 ? 8.189 18.566 7.005 1.00 80.25 83 SER A CA 1
ATOM 688 C C . SER A 1 83 ? 7.823 18.377 8.477 1.00 80.25 83 SER A C 1
ATOM 690 O O . SER A 1 83 ? 7.254 17.361 8.871 1.00 80.25 83 SER A O 1
ATOM 692 N N . LYS A 1 84 ? 8.070 19.411 9.294 1.00 79.88 84 LYS A N 1
ATOM 693 C CA . LYS A 1 84 ? 7.711 19.433 10.727 1.00 79.88 84 LYS A CA 1
ATOM 694 C C . LYS A 1 84 ? 6.203 19.252 10.977 1.00 79.88 84 LYS A C 1
ATOM 696 O O . LYS A 1 84 ? 5.814 18.832 12.062 1.00 79.88 84 LYS A O 1
ATOM 701 N N . TYR A 1 85 ? 5.359 19.569 9.992 1.00 84.62 85 TYR A N 1
ATOM 702 C CA . TYR A 1 85 ? 3.897 19.582 10.122 1.00 84.62 85 TYR A CA 1
ATOM 703 C C . TYR A 1 85 ? 3.182 18.729 9.064 1.00 84.62 85 TYR A C 1
ATOM 705 O O . TYR A 1 85 ? 2.017 18.990 8.770 1.00 84.62 85 TYR A O 1
ATOM 713 N N . TYR A 1 86 ? 3.847 17.706 8.514 1.00 82.88 86 TYR A N 1
ATOM 714 C CA . TYR A 1 86 ? 3.328 16.885 7.410 1.00 82.88 86 TYR A CA 1
ATOM 715 C C . TYR A 1 86 ? 1.912 16.347 7.665 1.00 82.88 86 TYR A C 1
ATOM 717 O O . TYR A 1 86 ? 1.006 16.557 6.867 1.00 82.88 86 TYR A O 1
ATOM 725 N N . PHE A 1 87 ? 1.672 15.719 8.817 1.00 83.19 87 PHE A N 1
ATOM 726 C CA . PHE A 1 87 ? 0.349 15.160 9.118 1.00 83.19 87 PHE A CA 1
ATOM 727 C C . PHE A 1 87 ? -0.735 16.236 9.257 1.00 83.19 87 PHE A C 1
ATOM 729 O O . PHE A 1 87 ? -1.877 16.024 8.860 1.00 83.19 87 PHE A O 1
ATOM 736 N N . LYS A 1 88 ? -0.378 17.425 9.759 1.00 84.69 88 LYS A N 1
ATOM 737 C CA . LYS A 1 88 ? -1.320 18.543 9.887 1.00 84.69 88 LYS A CA 1
ATOM 738 C C . LYS A 1 88 ? -1.720 19.101 8.521 1.00 84.69 88 LYS A C 1
ATOM 740 O O . LYS A 1 88 ? -2.878 19.471 8.350 1.00 84.69 88 LYS A O 1
ATOM 745 N N . SER A 1 89 ? -0.791 19.175 7.565 1.00 83.88 89 SER A N 1
ATOM 746 C CA . SER A 1 89 ? -1.117 19.644 6.213 1.00 83.88 89 SER A CA 1
ATOM 747 C C . SER A 1 89 ? -2.034 18.669 5.480 1.00 83.88 89 SER A C 1
ATOM 749 O O . SER A 1 89 ? -2.960 19.118 4.824 1.00 83.88 89 SER A O 1
ATOM 751 N N . GLN A 1 90 ? -1.861 17.358 5.668 1.00 81.94 90 GLN A N 1
ATOM 752 C CA . GLN A 1 90 ? -2.737 16.357 5.045 1.00 81.94 90 GLN A CA 1
ATOM 753 C C . GLN A 1 90 ? -4.183 16.411 5.562 1.00 81.94 90 GLN A C 1
ATOM 755 O O . GLN A 1 90 ? -5.111 16.328 4.767 1.00 81.94 90 GLN A O 1
ATOM 760 N N . ILE A 1 91 ? -4.392 16.640 6.865 1.00 82.12 91 ILE A N 1
ATOM 761 C CA . ILE A 1 91 ? -5.746 16.804 7.433 1.00 82.12 91 ILE A CA 1
ATOM 762 C C . ILE A 1 91 ? -6.419 18.085 6.923 1.00 82.12 91 ILE A C 1
ATOM 764 O O . ILE A 1 91 ? -7.632 18.127 6.793 1.00 82.12 91 ILE A O 1
ATOM 768 N N . LYS A 1 92 ? -5.646 19.144 6.652 1.00 83.31 92 LYS A N 1
ATOM 769 C CA . LYS A 1 92 ? -6.186 20.418 6.155 1.00 83.31 92 LYS A CA 1
ATOM 770 C C . LYS A 1 92 ? -6.606 20.350 4.680 1.00 83.31 92 LYS A C 1
ATOM 772 O O . LYS A 1 92 ? -7.439 21.143 4.257 1.00 83.31 9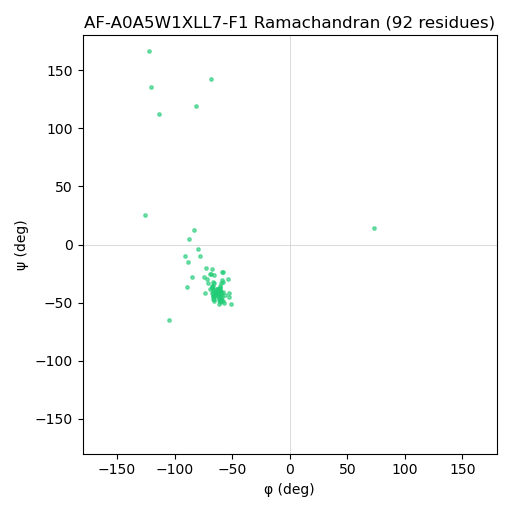2 LYS A O 1
ATOM 777 N N . GLU A 1 93 ? -5.969 19.477 3.907 1.00 69.19 93 GLU A N 1
ATOM 778 C CA . GLU A 1 93 ? -6.205 19.307 2.468 1.00 69.19 93 GLU A CA 1
ATOM 779 C C . GLU A 1 93 ? -7.281 18.255 2.145 1.00 69.19 93 GLU A C 1
ATOM 781 O O . GLU A 1 93 ? -7.702 18.176 0.992 1.00 69.19 93 GLU A O 1
ATOM 786 N N . THR A 1 94 ? -7.722 17.477 3.143 1.00 57.69 94 THR A N 1
ATOM 787 C CA . THR A 1 94 ? -8.830 16.506 3.045 1.00 57.69 94 THR A CA 1
ATOM 788 C C . THR A 1 94 ? -10.144 17.157 3.460 1.00 57.69 94 THR A C 1
ATOM 790 O O . THR A 1 94 ? -11.166 16.886 2.793 1.00 57.69 94 THR A O 1
#

Organism: Salmonella typhimurium (NCBI:txid90371)

Foldseek 3Di:
DVVVVVVLCVDPVSVVVVVVVVVVCPDPVNCVVVVVVVVVLVVVQVVCVVVVNDDPVCVVVSVVCCVPPVVVVVVVVVVVVVDPCVVVVVVVVD

pLDDT: mean 90.27, std 6.9, range [57.69, 97.81]

Radius of gyration: 18.19 Å; Cα contacts (8 Å, |Δi|>4): 18; chains: 1; bounding box: 37×28×45 Å

Sequence (94 aa):
MLIIIALLWCKKDIRDSFYQLIKTFFHKQILTVLGFAVVWTSICIVLFYEIGVWSTDNLKTTLVWVITYAFVTIFETHKIKSSKYYFKSQIKET

Mean predicted aligned error: 6.18 Å